Protein AF-A0A961B421-F1 (afdb_monomer)

Secondary structure (DSSP, 8-state):
---EEEEEEEEE-SSSSS---SEEEEEEEEE-TTSBEEEEEEEEESSSSS-EE-HHHHHHHTTSBSSHHHHHHHHHHHHHHS---TTPPPPTTPPPHHHHHHHHHHHHHHHHHH-SSTTSPPP---TTS-----SS-S-PPP-

Mean predicted aligned error: 7.85 Å

Solvent-accessible surface area (backbone atoms only — not comparable to full-atom values): 8568 Å² total; per-residue (Å²): 114,78,65,43,74,54,71,55,73,48,75,42,44,94,41,95,67,100,53,76,55,30,35,35,39,41,40,37,43,26,26,28,87,86,48,25,24,72,42,51,45,43,35,41,31,57,50,44,100,59,71,48,67,44,60,67,49,25,55,71,40,43,73,32,56,75,45,70,67,58,56,57,70,37,45,68,58,38,58,65,66,59,65,64,56,92,80,40,72,67,43,90,84,27,68,58,73,68,55,52,53,49,47,60,50,51,54,53,51,49,51,43,68,24,44,69,45,82,90,51,79,72,45,83,84,53,97,82,58,86,70,82,74,69,97,58,78,93,68,76,80,86,129

Sequence (143 aa):
GCRVRFCDAYKSAPRRENFPASVTAGFAVEIDAGGAVTRAWIAYSGLGPHPVRARQAEEALRGKVWSEESVISLLSGLSQEVRLPEEAPGAAGGGDRDYRRQLVITMLQKFFYQHPNPDGPPIELGAIGEFVRPSRPFFQPES

Structure (mmCIF, N/CA/C/O backbone):
data_AF-A0A961B421-F1
#
_entry.id   AF-A0A961B421-F1
#
loop_
_atom_site.group_PDB
_atom_site.id
_atom_site.type_symbol
_atom_site.label_atom_id
_atom_site.label_alt_id
_atom_site.label_comp_id
_atom_site.label_asym_id
_atom_site.label_entity_id
_atom_site.label_seq_id
_atom_site.pdbx_PDB_ins_code
_atom_site.Cartn_x
_atom_site.Cartn_y
_atom_site.Cartn_z
_atom_site.occupancy
_atom_site.B_iso_or_equiv
_atom_site.auth_seq_id
_atom_site.auth_comp_id
_atom_site.auth_asym_id
_atom_site.auth_atom_id
_atom_site.pdbx_PDB_model_num
ATOM 1 N N . GLY A 1 1 ? -18.617 -2.891 10.044 1.00 71.12 1 GLY A N 1
ATOM 2 C CA . GLY A 1 1 ? -19.021 -2.000 8.936 1.00 71.12 1 GLY A CA 1
ATOM 3 C C . GLY A 1 1 ? -17.936 -0.965 8.723 1.00 71.12 1 GLY A C 1
ATOM 4 O O . GLY A 1 1 ? -17.270 -0.636 9.696 1.00 71.12 1 GLY A O 1
ATOM 5 N N . CYS A 1 2 ? -17.729 -0.500 7.488 1.00 87.56 2 CYS A N 1
ATOM 6 C CA . CYS A 1 2 ? -16.731 0.531 7.176 1.00 87.56 2 CYS A CA 1
ATOM 7 C C . CYS A 1 2 ? -17.156 1.878 7.777 1.00 87.56 2 CYS A C 1
ATOM 9 O O . CYS A 1 2 ? -18.274 2.331 7.534 1.00 87.56 2 CYS A O 1
ATOM 11 N N . ARG A 1 3 ? -16.262 2.497 8.549 1.00 93.38 3 ARG A N 1
ATOM 12 C CA . ARG A 1 3 ? -16.441 3.826 9.143 1.00 93.38 3 ARG A CA 1
ATOM 13 C C . ARG A 1 3 ? -15.709 4.889 8.334 1.00 93.38 3 ARG A C 1
ATOM 15 O O . ARG A 1 3 ? -16.313 5.896 7.990 1.00 93.38 3 ARG A O 1
ATOM 22 N N . VAL A 1 4 ? -14.438 4.650 8.013 1.00 94.88 4 VAL A N 1
ATOM 23 C CA . VAL A 1 4 ? -13.615 5.588 7.239 1.00 94.88 4 VAL A CA 1
ATOM 24 C C . VAL A 1 4 ? -12.941 4.874 6.085 1.00 94.88 4 VAL A C 1
ATOM 26 O O . VAL A 1 4 ? -12.549 3.714 6.203 1.00 94.88 4 VAL A O 1
ATOM 29 N N . ARG A 1 5 ? -12.795 5.592 4.972 1.00 95.50 5 ARG A N 1
ATOM 30 C CA . ARG A 1 5 ? -12.048 5.154 3.803 1.00 95.50 5 ARG A CA 1
ATOM 31 C C . ARG A 1 5 ? -11.156 6.279 3.307 1.00 95.50 5 ARG A C 1
ATOM 33 O O . ARG A 1 5 ? -11.632 7.395 3.129 1.00 95.50 5 ARG A O 1
ATOM 40 N N . PHE A 1 6 ? -9.902 5.961 3.028 1.00 95.56 6 PHE A N 1
ATOM 41 C CA . PHE A 1 6 ? -8.930 6.898 2.471 1.00 95.56 6 PHE A CA 1
ATOM 42 C C . PHE A 1 6 ? -8.111 6.215 1.379 1.00 95.56 6 PHE A C 1
ATOM 44 O O . PHE A 1 6 ? -7.951 4.988 1.377 1.00 95.56 6 PHE A O 1
ATOM 51 N N . CYS A 1 7 ? -7.651 7.000 0.406 1.00 96.69 7 CYS A N 1
ATOM 52 C CA . CYS A 1 7 ? -6.884 6.506 -0.727 1.00 96.69 7 CYS A CA 1
ATOM 53 C C . CYS A 1 7 ? -5.986 7.586 -1.331 1.00 96.69 7 CYS A C 1
ATOM 55 O O . CYS A 1 7 ? -6.405 8.733 -1.462 1.00 96.69 7 CYS A O 1
ATOM 57 N N . ASP A 1 8 ? -4.810 7.174 -1.802 1.00 96.38 8 ASP A N 1
ATOM 58 C CA . ASP A 1 8 ? -3.851 8.039 -2.488 1.00 96.38 8 ASP A CA 1
ATOM 59 C C . ASP A 1 8 ? -3.108 7.281 -3.583 1.00 96.38 8 ASP A C 1
ATOM 61 O O . ASP A 1 8 ? -3.012 6.048 -3.585 1.00 96.38 8 ASP A O 1
ATOM 65 N N . ALA A 1 9 ? -2.545 8.051 -4.511 1.00 95.81 9 ALA A N 1
ATOM 66 C CA . ALA A 1 9 ? -1.680 7.552 -5.562 1.00 95.81 9 ALA A CA 1
ATOM 67 C C . ALA A 1 9 ? -0.317 8.244 -5.516 1.00 95.81 9 ALA A C 1
ATOM 69 O O . ALA A 1 9 ? -0.202 9.445 -5.274 1.00 95.81 9 ALA A O 1
ATOM 70 N N . TYR A 1 10 ? 0.726 7.475 -5.806 1.00 94.38 10 TYR A N 1
ATOM 71 C CA . TYR A 1 10 ? 2.114 7.908 -5.751 1.00 94.38 10 TYR A CA 1
ATOM 72 C C . TYR A 1 10 ? 2.792 7.645 -7.086 1.00 94.38 10 TYR A C 1
ATOM 74 O O . TYR A 1 10 ? 2.595 6.605 -7.712 1.00 94.38 10 TYR A O 1
ATOM 82 N N . LYS A 1 11 ? 3.635 8.582 -7.510 1.00 91.44 11 LYS A N 1
ATOM 83 C CA . LYS A 1 11 ? 4.463 8.466 -8.709 1.00 91.44 11 LYS A CA 1
ATOM 84 C C . LYS A 1 11 ? 5.898 8.825 -8.351 1.00 91.44 11 LYS A C 1
ATOM 86 O O . LYS A 1 11 ? 6.138 9.885 -7.780 1.00 91.44 11 LYS A O 1
ATOM 91 N N . SER A 1 12 ? 6.840 7.964 -8.722 1.00 90.31 12 SER A N 1
ATOM 92 C CA . SER A 1 12 ? 8.271 8.271 -8.709 1.00 90.31 12 SER A CA 1
ATOM 93 C C . SER A 1 12 ? 8.768 8.385 -10.141 1.00 90.31 12 SER A C 1
ATOM 95 O O . SER A 1 12 ? 8.468 7.529 -10.972 1.00 90.31 12 SER A O 1
ATOM 97 N N . ALA A 1 13 ? 9.505 9.449 -10.432 1.00 88.50 13 ALA A N 1
ATOM 98 C CA . ALA A 1 13 ? 10.126 9.699 -11.722 1.00 88.50 13 ALA A CA 1
ATOM 99 C C . ALA A 1 13 ? 11.367 10.589 -11.521 1.00 88.50 13 ALA A C 1
ATOM 101 O O . ALA A 1 13 ? 11.360 11.426 -10.617 1.00 88.50 13 ALA A O 1
ATOM 102 N N . PRO A 1 14 ? 12.399 10.478 -12.379 1.00 84.06 14 PRO A N 1
ATOM 103 C CA . PRO A 1 14 ? 13.551 11.384 -12.388 1.00 84.06 14 PRO A CA 1
ATOM 104 C C . PRO A 1 14 ? 13.190 12.870 -12.477 1.00 84.06 14 PRO A C 1
ATOM 106 O O . PRO A 1 14 ? 13.943 13.723 -12.017 1.00 84.06 14 PRO A O 1
ATOM 109 N N . ARG A 1 15 ? 12.049 13.192 -13.097 1.00 84.06 15 ARG A N 1
ATOM 110 C CA . ARG A 1 15 ? 11.536 14.557 -13.227 1.00 84.06 15 ARG A CA 1
ATOM 111 C C . ARG A 1 15 ? 10.078 14.595 -12.802 1.00 84.06 15 ARG A C 1
ATOM 113 O O . ARG A 1 15 ? 9.321 13.664 -13.070 1.00 84.06 15 ARG A O 1
ATOM 120 N N . ARG A 1 16 ? 9.691 15.698 -12.160 1.00 80.44 16 ARG A N 1
ATOM 121 C CA . ARG A 1 16 ? 8.334 15.900 -11.637 1.00 80.44 16 ARG A CA 1
ATOM 122 C C . ARG A 1 16 ? 7.283 15.923 -12.750 1.0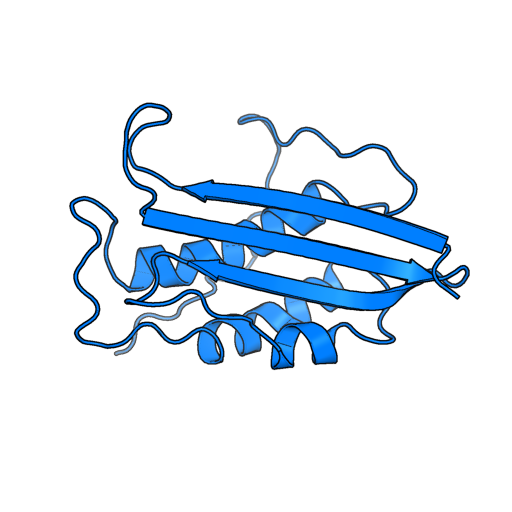0 80.44 16 ARG A C 1
ATOM 124 O O . ARG A 1 16 ? 6.213 15.342 -12.595 1.00 80.44 16 ARG A O 1
ATOM 131 N N . GLU A 1 17 ? 7.605 16.549 -13.874 1.00 85.88 17 GLU A N 1
ATOM 132 C CA . GLU A 1 17 ? 6.666 16.816 -14.963 1.00 85.88 17 GLU A CA 1
ATOM 133 C C . GLU A 1 17 ? 7.120 16.155 -16.266 1.00 85.88 17 GLU A C 1
ATOM 135 O O . GLU A 1 17 ? 8.317 15.993 -16.506 1.00 85.88 17 GLU A O 1
ATOM 140 N N . ASN A 1 18 ? 6.148 15.762 -17.098 1.00 84.62 18 ASN A N 1
ATOM 141 C CA . ASN A 1 18 ? 6.351 15.234 -18.455 1.00 84.62 18 ASN A CA 1
ATOM 142 C C . ASN A 1 18 ? 7.377 14.093 -18.574 1.00 84.62 18 ASN A C 1
ATOM 144 O O . ASN A 1 18 ? 8.064 13.965 -19.584 1.00 84.62 18 ASN A O 1
ATOM 148 N N . PHE A 1 19 ? 7.470 13.245 -17.547 1.00 83.38 19 PHE A N 1
ATOM 149 C CA . PHE A 1 19 ? 8.356 12.084 -17.544 1.00 83.38 19 PHE A CA 1
ATOM 150 C C . PHE A 1 19 ? 7.590 10.806 -17.163 1.00 83.38 19 PHE A C 1
ATOM 152 O O . PHE A 1 19 ? 6.747 10.860 -16.252 1.00 83.38 19 PHE A O 1
ATOM 159 N N . PRO A 1 20 ? 7.834 9.667 -17.839 1.00 82.06 20 PRO A N 1
ATOM 160 C CA . PRO A 1 20 ? 7.218 8.392 -17.482 1.00 82.06 20 PRO A CA 1
ATOM 161 C C . PRO A 1 20 ? 7.596 7.975 -16.054 1.00 82.06 20 PRO A C 1
ATOM 163 O O . PRO A 1 20 ? 8.707 8.211 -15.593 1.00 82.06 20 PRO A O 1
ATOM 166 N N . ALA A 1 21 ? 6.657 7.382 -15.319 1.00 84.06 21 ALA A N 1
ATOM 167 C CA . ALA A 1 21 ? 6.935 6.922 -13.961 1.00 84.06 21 ALA A CA 1
ATOM 168 C C . ALA A 1 21 ? 7.944 5.762 -13.970 1.00 84.06 21 ALA A C 1
ATOM 170 O O . ALA A 1 21 ? 7.780 4.816 -14.735 1.00 84.06 21 ALA A O 1
ATOM 171 N N . SER A 1 22 ? 8.934 5.803 -13.076 1.00 87.19 22 SER A N 1
ATOM 172 C CA . SER A 1 22 ? 9.763 4.639 -12.743 1.00 87.19 22 SER A CA 1
ATOM 173 C C . SER A 1 22 ? 8.921 3.579 -12.034 1.00 87.19 22 SER A C 1
ATOM 175 O O . SER A 1 22 ? 8.974 2.404 -12.376 1.00 87.19 22 SER A O 1
ATOM 177 N N . VAL A 1 23 ? 8.137 4.015 -11.044 1.00 90.19 23 VAL A N 1
ATOM 178 C CA . VAL A 1 23 ? 7.154 3.207 -10.311 1.00 90.19 23 VAL A CA 1
ATOM 179 C C . VAL A 1 23 ? 5.967 4.106 -9.986 1.00 90.19 23 VAL A C 1
ATOM 181 O O . VAL A 1 23 ? 6.142 5.280 -9.642 1.00 90.19 23 VAL A O 1
ATOM 184 N N . THR A 1 24 ? 4.767 3.546 -10.070 1.00 93.69 24 THR A N 1
ATOM 185 C CA . THR A 1 24 ? 3.537 4.166 -9.574 1.00 93.69 24 THR A CA 1
ATOM 186 C C . THR A 1 24 ? 2.843 3.201 -8.627 1.00 93.69 24 THR A C 1
ATOM 188 O O . THR A 1 24 ? 2.819 1.998 -8.886 1.00 93.69 24 THR A O 1
ATOM 191 N N . ALA A 1 25 ? 2.261 3.730 -7.556 1.00 96.25 25 ALA A N 1
ATOM 192 C CA . ALA A 1 25 ? 1.481 2.963 -6.598 1.00 96.25 25 ALA A CA 1
ATOM 193 C C . ALA A 1 25 ? 0.122 3.615 -6.342 1.00 96.25 25 ALA A C 1
ATOM 195 O O . ALA A 1 25 ? -0.015 4.834 -6.445 1.00 96.25 25 ALA A O 1
ATOM 196 N N . GLY A 1 26 ? -0.870 2.799 -6.008 1.00 97.50 26 GLY A N 1
ATOM 197 C CA . GLY A 1 26 ? -2.190 3.242 -5.581 1.00 97.50 26 GLY A CA 1
ATOM 198 C C . GLY A 1 26 ? -2.631 2.432 -4.373 1.00 97.50 26 GLY A C 1
ATOM 199 O O . GLY A 1 26 ? -2.576 1.198 -4.405 1.00 97.50 26 GLY A O 1
ATOM 200 N N . PHE A 1 27 ? -3.061 3.129 -3.326 1.00 97.62 27 PHE A N 1
ATOM 201 C CA . PHE A 1 27 ? -3.473 2.518 -2.070 1.00 97.62 27 PHE A CA 1
ATOM 202 C C . PHE A 1 27 ? -4.860 2.998 -1.670 1.00 97.62 27 PHE A C 1
ATOM 204 O O . PHE A 1 27 ? -5.196 4.166 -1.854 1.00 97.62 27 PHE A O 1
ATOM 211 N N . ALA A 1 28 ? -5.659 2.098 -1.108 1.00 97.50 28 ALA A N 1
ATOM 212 C CA . ALA A 1 28 ? -6.912 2.441 -0.451 1.00 97.50 28 ALA A CA 1
ATOM 213 C C . ALA A 1 28 ? -7.120 1.542 0.766 1.00 97.50 28 ALA A C 1
ATOM 215 O O . ALA A 1 28 ? -6.851 0.342 0.695 1.00 97.50 28 ALA A O 1
ATOM 216 N N . VAL A 1 29 ? -7.620 2.101 1.863 1.00 97.31 29 VAL A N 1
ATOM 217 C CA . VAL A 1 29 ? -7.855 1.373 3.116 1.00 97.31 29 VAL A CA 1
ATOM 218 C C . VAL A 1 29 ? -9.221 1.753 3.679 1.00 97.31 29 VAL A C 1
ATOM 220 O O . VAL A 1 29 ? -9.616 2.916 3.635 1.00 97.31 29 VAL A O 1
ATOM 223 N N . GLU A 1 30 ? -9.949 0.759 4.181 1.00 97.69 30 GLU A N 1
ATOM 224 C CA . GLU A 1 30 ? -11.217 0.907 4.897 1.00 97.69 30 GLU A CA 1
ATOM 225 C C . GLU A 1 30 ? -11.041 0.478 6.353 1.00 97.69 30 GLU A C 1
ATOM 227 O O . GLU A 1 30 ? -10.626 -0.652 6.624 1.00 97.69 30 GLU A O 1
ATOM 232 N N . ILE A 1 31 ? -11.409 1.350 7.287 1.00 96.94 31 ILE A N 1
ATOM 233 C CA . ILE A 1 31 ? -11.299 1.143 8.735 1.00 96.94 31 ILE A CA 1
ATOM 234 C C . ILE A 1 31 ? -12.699 1.069 9.347 1.00 96.94 31 ILE A C 1
ATOM 236 O O . ILE A 1 31 ? -13.589 1.828 8.955 1.00 96.94 31 ILE A O 1
ATOM 240 N N . ASP A 1 32 ? -12.920 0.169 10.303 1.00 95.69 32 ASP A N 1
ATOM 241 C CA . ASP A 1 32 ? -14.177 0.097 11.054 1.00 95.69 32 ASP A CA 1
ATOM 242 C C . ASP A 1 32 ? -14.232 1.063 12.255 1.00 95.69 32 ASP A C 1
ATOM 244 O O . ASP A 1 32 ? -13.394 1.948 12.441 1.00 95.69 32 ASP A O 1
ATOM 248 N N . ALA A 1 33 ? -15.282 0.935 13.067 1.00 91.81 33 ALA A N 1
ATOM 249 C CA . ALA A 1 33 ? -15.446 1.721 14.286 1.00 91.81 33 ALA A CA 1
ATOM 250 C C . ALA A 1 33 ? -14.484 1.320 15.417 1.00 91.81 33 ALA A C 1
ATOM 252 O O . ALA A 1 33 ? -14.264 2.118 16.321 1.00 91.81 33 ALA A O 1
ATOM 253 N N . GLY A 1 34 ? -13.907 0.116 15.365 1.00 90.00 34 GLY A N 1
ATOM 254 C CA . GLY A 1 34 ? -12.903 -0.366 16.316 1.00 90.00 34 GLY A CA 1
ATOM 255 C C . GLY A 1 34 ? -11.469 0.021 15.944 1.00 90.00 34 GLY A C 1
ATOM 256 O O . GLY A 1 34 ? -10.548 -0.310 16.684 1.00 90.00 34 GLY A O 1
ATOM 257 N N . GLY A 1 35 ? -11.264 0.706 14.813 1.00 90.00 35 GLY A N 1
ATOM 258 C CA . GLY A 1 35 ? -9.936 1.089 14.327 1.00 90.00 35 GLY A CA 1
ATOM 259 C C . GLY A 1 35 ? -9.210 -0.021 13.560 1.00 90.00 35 GLY A C 1
ATOM 260 O O . GLY A 1 35 ? -8.028 0.131 13.240 1.00 90.00 35 GLY A O 1
ATOM 261 N N . ALA A 1 36 ? -9.897 -1.121 13.241 1.00 95.56 36 ALA A N 1
ATOM 262 C CA . ALA A 1 36 ? -9.328 -2.231 12.492 1.00 95.56 36 ALA A CA 1
ATOM 263 C C . ALA A 1 36 ? -9.545 -2.064 10.983 1.00 95.56 36 ALA A C 1
ATOM 265 O O . ALA A 1 36 ? -10.583 -1.579 10.522 1.00 95.56 36 ALA A O 1
ATOM 266 N N . VAL A 1 37 ? -8.567 -2.509 10.195 1.00 97.06 37 VAL A N 1
ATOM 267 C CA . VAL A 1 37 ? -8.662 -2.557 8.736 1.00 97.06 37 VAL A CA 1
ATOM 268 C C . VAL A 1 37 ? -9.663 -3.632 8.328 1.00 97.06 37 VAL A C 1
ATOM 270 O O . VAL A 1 37 ? -9.461 -4.823 8.548 1.00 97.06 37 VAL A O 1
ATOM 273 N N . THR A 1 38 ? -10.735 -3.222 7.666 1.00 97.25 38 THR A N 1
ATOM 274 C CA . THR A 1 38 ? -11.729 -4.138 7.090 1.00 97.25 38 THR A CA 1
ATOM 275 C C . THR A 1 38 ? -11.359 -4.563 5.677 1.00 97.25 38 THR A C 1
ATOM 277 O O . THR A 1 38 ? -11.624 -5.701 5.280 1.00 97.25 38 THR A O 1
ATOM 280 N N . ARG A 1 39 ? -10.724 -3.663 4.918 1.00 97.38 39 ARG A N 1
ATOM 281 C CA . ARG A 1 39 ? -10.281 -3.916 3.550 1.00 97.38 39 ARG A CA 1
ATOM 282 C C . ARG A 1 39 ? -9.108 -3.021 3.180 1.00 97.38 39 ARG A C 1
ATOM 284 O O . ARG A 1 39 ? -9.069 -1.855 3.560 1.00 97.38 39 ARG A O 1
ATOM 291 N N . ALA A 1 40 ? -8.186 -3.563 2.396 1.00 97.31 40 ALA A N 1
ATOM 292 C CA . ALA A 1 40 ? -7.085 -2.823 1.804 1.00 97.31 40 ALA A CA 1
ATOM 293 C C . ALA A 1 40 ? -6.978 -3.151 0.310 1.00 97.31 40 ALA A C 1
ATOM 295 O O . ALA A 1 40 ? -7.307 -4.255 -0.131 1.00 97.31 40 ALA A O 1
ATOM 296 N N . TRP A 1 41 ? -6.521 -2.175 -0.466 1.00 97.88 41 TRP A N 1
ATOM 297 C CA . TRP A 1 41 ? -6.117 -2.328 -1.856 1.00 97.88 41 TRP A CA 1
ATOM 298 C C . TRP A 1 41 ? -4.716 -1.761 -1.995 1.00 97.88 41 TRP A C 1
ATOM 300 O O . TRP A 1 41 ? -4.503 -0.587 -1.701 1.00 97.88 41 TRP A O 1
ATOM 310 N N . ILE A 1 42 ? -3.779 -2.592 -2.439 1.00 97.25 42 ILE A N 1
ATOM 311 C CA . ILE A 1 42 ? -2.374 -2.236 -2.587 1.00 97.25 42 ILE A CA 1
ATOM 312 C C . ILE A 1 42 ? -1.942 -2.624 -3.996 1.00 97.25 42 ILE A C 1
ATOM 314 O O . ILE A 1 42 ? -1.833 -3.807 -4.317 1.00 97.25 42 ILE A O 1
ATOM 318 N N . ALA A 1 43 ? -1.728 -1.629 -4.857 1.00 96.50 43 ALA A N 1
ATOM 319 C CA . ALA A 1 43 ? -1.416 -1.839 -6.265 1.00 96.50 43 ALA A CA 1
ATOM 320 C C . ALA A 1 43 ? -0.162 -1.076 -6.702 1.00 96.50 43 ALA A C 1
ATOM 322 O O . ALA A 1 43 ? 0.059 0.060 -6.286 1.00 96.50 43 ALA A O 1
ATOM 323 N N . TYR A 1 44 ? 0.612 -1.687 -7.600 1.00 94.75 44 TYR A N 1
ATOM 324 C CA . TYR A 1 44 ? 1.831 -1.127 -8.177 1.00 94.75 44 TYR A CA 1
ATOM 325 C C . TYR A 1 44 ? 1.864 -1.282 -9.699 1.00 94.75 44 TYR A C 1
ATOM 327 O O . TYR A 1 44 ? 1.284 -2.206 -10.268 1.00 94.75 44 TYR A O 1
ATOM 335 N N . SER A 1 45 ? 2.594 -0.392 -10.365 1.00 91.38 45 SER A N 1
ATOM 336 C CA . SER A 1 45 ? 2.915 -0.440 -11.796 1.00 91.38 45 SER A CA 1
ATOM 337 C C . SER A 1 45 ? 4.323 0.119 -12.044 1.00 91.38 45 SER A C 1
ATOM 339 O O . SER A 1 45 ? 4.898 0.765 -11.168 1.00 91.38 45 SER A O 1
ATOM 341 N N . GLY A 1 46 ? 4.907 -0.159 -13.215 1.00 86.75 46 GLY A N 1
ATOM 342 C CA . GLY A 1 46 ? 6.315 0.166 -13.518 1.00 86.75 46 GLY A CA 1
ATOM 343 C C . GLY A 1 46 ? 7.322 -0.909 -13.075 1.00 86.75 46 GLY A C 1
ATOM 344 O O . GLY A 1 46 ? 8.530 -0.757 -13.248 1.00 86.75 46 GLY A O 1
ATOM 345 N N . LEU A 1 47 ? 6.825 -2.026 -12.534 1.00 85.12 47 LEU A N 1
ATOM 346 C CA . LEU A 1 47 ? 7.629 -3.170 -12.082 1.00 85.12 47 LEU A CA 1
ATOM 347 C C . LEU A 1 47 ? 7.693 -4.306 -13.115 1.00 85.12 47 LEU A C 1
ATOM 349 O O . LEU A 1 47 ? 8.414 -5.278 -12.932 1.00 85.12 47 LEU A O 1
ATOM 353 N N . GLY A 1 48 ? 6.934 -4.187 -14.199 1.00 83.50 48 GLY A N 1
ATOM 354 C CA . GLY A 1 48 ? 6.798 -5.179 -15.256 1.00 83.50 48 GLY A CA 1
ATOM 355 C C . GLY A 1 48 ? 5.799 -4.695 -16.313 1.00 83.50 48 GLY A C 1
ATOM 356 O O . GLY A 1 48 ? 5.363 -3.542 -16.252 1.00 83.50 48 GLY A O 1
ATOM 357 N N . PRO A 1 49 ? 5.409 -5.557 -17.267 1.00 81.12 49 PRO A N 1
ATOM 358 C CA . PRO A 1 49 ? 4.506 -5.185 -18.361 1.00 81.12 49 PRO A CA 1
ATOM 359 C C . PRO A 1 49 ? 3.070 -4.889 -17.900 1.00 81.12 49 PRO A C 1
ATOM 361 O O . PRO A 1 49 ? 2.331 -4.191 -18.591 1.00 81.12 49 PRO A O 1
ATOM 364 N N . HIS A 1 50 ? 2.669 -5.402 -16.734 1.00 86.06 50 HIS A N 1
ATOM 365 C CA . HIS A 1 50 ? 1.318 -5.258 -16.202 1.00 86.06 50 HIS A CA 1
ATOM 366 C C . HIS A 1 50 ? 1.335 -4.748 -14.755 1.00 86.06 50 HIS A C 1
ATOM 368 O O . HIS A 1 50 ? 2.263 -5.067 -14.006 1.00 86.06 50 HIS A O 1
ATOM 374 N N . PRO A 1 51 ? 0.313 -3.980 -14.335 1.00 90.25 51 PRO A N 1
ATOM 375 C CA . PRO A 1 51 ? 0.112 -3.651 -12.931 1.00 90.25 51 PRO A CA 1
ATOM 376 C C . PRO A 1 51 ? -0.089 -4.908 -12.076 1.00 90.25 51 PRO A C 1
ATOM 378 O O . PRO A 1 51 ? -0.689 -5.887 -12.521 1.00 90.25 51 PRO A O 1
ATOM 381 N N . VAL A 1 52 ? 0.360 -4.854 -10.825 1.00 92.25 52 VAL A N 1
ATOM 382 C CA . VAL A 1 52 ? 0.256 -5.947 -9.852 1.00 92.25 52 VAL A CA 1
ATOM 383 C C . VAL A 1 52 ? -0.453 -5.470 -8.590 1.00 92.25 52 VAL A C 1
ATOM 385 O O . VAL A 1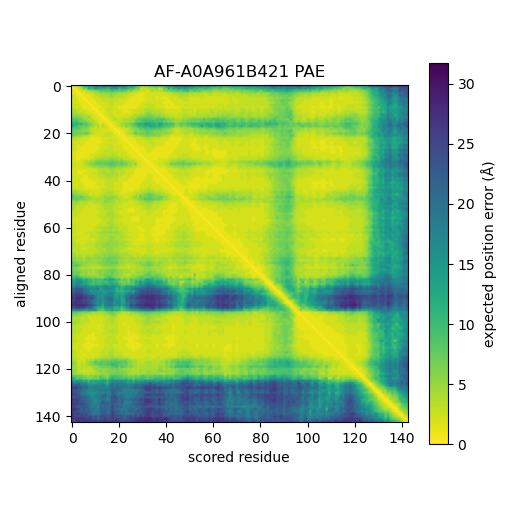 52 ? -0.266 -4.334 -8.157 1.00 92.25 52 VAL A O 1
ATOM 388 N N . ARG A 1 53 ? -1.270 -6.342 -7.992 1.00 94.38 53 ARG A N 1
ATOM 389 C CA . ARG A 1 53 ? -1.850 -6.133 -6.660 1.00 94.38 53 ARG A CA 1
ATOM 390 C C . ARG A 1 53 ? -1.171 -7.031 -5.639 1.00 94.38 53 ARG A C 1
ATOM 392 O O . ARG A 1 53 ? -1.061 -8.231 -5.881 1.00 94.38 53 ARG A O 1
ATOM 399 N N . ALA A 1 54 ? -0.783 -6.453 -4.510 1.00 95.44 54 ALA A N 1
ATOM 400 C CA . ALA A 1 54 ? -0.166 -7.151 -3.390 1.00 95.44 54 ALA A CA 1
ATOM 401 C C . ALA A 1 54 ? -1.251 -7.746 -2.475 1.00 95.44 54 ALA A C 1
ATOM 403 O O . ALA A 1 54 ? -1.537 -7.230 -1.396 1.00 95.44 54 ALA A O 1
ATOM 404 N N . ARG A 1 55 ? -1.935 -8.791 -2.952 1.00 95.44 55 ARG A N 1
ATOM 405 C CA . ARG A 1 55 ? -3.086 -9.400 -2.264 1.00 95.44 55 ARG A CA 1
ATOM 406 C C . ARG A 1 55 ? -2.714 -10.032 -0.924 1.00 95.44 55 ARG A C 1
ATOM 408 O O . ARG A 1 55 ? -3.545 -10.041 -0.023 1.00 95.44 55 ARG A O 1
ATOM 415 N N . GLN A 1 56 ? -1.499 -10.558 -0.782 1.00 94.50 56 GLN A N 1
ATOM 416 C CA . GLN A 1 56 ? -1.032 -11.108 0.491 1.00 94.50 56 GLN A CA 1
ATOM 417 C C . GLN A 1 56 ? -0.820 -9.984 1.502 1.00 94.50 56 GLN A C 1
ATOM 419 O O . GLN A 1 56 ? -1.257 -10.116 2.640 1.00 94.50 56 GLN A O 1
ATOM 424 N N . ALA A 1 57 ? -0.235 -8.855 1.089 1.00 94.75 57 ALA A N 1
ATOM 425 C CA . ALA A 1 57 ? -0.140 -7.669 1.940 1.00 94.75 57 ALA A CA 1
ATOM 426 C C . ALA A 1 57 ? -1.523 -7.097 2.316 1.00 94.75 57 ALA A C 1
ATOM 428 O O . ALA A 1 57 ? -1.738 -6.720 3.467 1.00 94.75 57 ALA A O 1
ATOM 429 N N . GLU A 1 58 ? -2.473 -7.067 1.374 1.00 96.38 58 GLU A N 1
ATOM 430 C CA . GLU A 1 58 ? -3.860 -6.647 1.634 1.00 96.38 58 GLU A CA 1
ATOM 431 C C . GLU A 1 58 ? -4.537 -7.535 2.688 1.00 96.38 58 GLU A C 1
ATOM 433 O O . GLU A 1 58 ? -5.159 -7.031 3.624 1.00 96.38 58 GLU A O 1
ATOM 438 N N . GLU A 1 59 ? -4.391 -8.855 2.559 1.00 95.81 59 GLU A N 1
ATOM 439 C CA . GLU A 1 59 ? -4.931 -9.825 3.510 1.00 95.81 59 GLU A CA 1
ATOM 440 C C . GLU A 1 59 ? -4.229 -9.735 4.870 1.00 95.81 59 GLU A C 1
ATOM 442 O O . GLU A 1 59 ? -4.885 -9.773 5.906 1.00 95.81 59 GLU A O 1
ATOM 447 N N . ALA A 1 60 ? -2.910 -9.526 4.882 1.00 94.62 60 ALA A N 1
ATOM 448 C CA . ALA A 1 60 ? -2.125 -9.380 6.104 1.00 94.62 60 ALA A CA 1
ATOM 449 C C . ALA A 1 60 ? -2.487 -8.131 6.923 1.00 94.62 60 ALA A C 1
ATOM 451 O O . ALA A 1 60 ? -2.184 -8.095 8.117 1.00 94.62 60 ALA A O 1
ATOM 452 N N . LEU A 1 61 ? -3.097 -7.111 6.308 1.00 95.19 61 LEU A N 1
ATOM 453 C CA . LEU A 1 61 ? -3.640 -5.948 7.017 1.00 95.19 61 LEU A CA 1
ATOM 454 C C . LEU A 1 61 ? -5.032 -6.198 7.580 1.00 95.19 61 LEU A C 1
ATOM 456 O O . LEU A 1 61 ? -5.396 -5.572 8.572 1.00 95.19 61 LEU A O 1
ATOM 460 N N . ARG A 1 62 ? -5.823 -7.076 6.963 1.00 96.38 62 ARG A N 1
ATOM 461 C CA . ARG A 1 62 ? -7.216 -7.289 7.351 1.00 96.38 62 ARG A CA 1
ATOM 462 C C . ARG A 1 62 ? -7.312 -7.735 8.812 1.00 96.38 62 ARG A C 1
ATOM 464 O O . ARG A 1 62 ? -6.628 -8.653 9.250 1.00 96.38 62 ARG A O 1
ATOM 471 N N . GLY A 1 63 ? -8.173 -7.066 9.572 1.00 96.12 63 GLY A N 1
ATOM 472 C CA . GLY A 1 63 ? -8.376 -7.291 11.002 1.00 96.12 63 GLY A CA 1
ATOM 473 C C . GLY A 1 63 ? -7.303 -6.681 11.910 1.00 96.12 63 GLY A C 1
ATOM 474 O O . GLY A 1 63 ? -7.488 -6.686 13.124 1.00 96.12 63 GLY A O 1
ATOM 475 N N . LYS A 1 64 ? -6.208 -6.130 11.368 1.00 96.06 64 LYS A N 1
ATOM 476 C CA . LYS A 1 64 ? -5.195 -5.434 12.169 1.00 96.06 64 LYS A CA 1
ATOM 477 C C . LYS A 1 64 ? -5.589 -3.985 12.422 1.00 96.06 64 LYS A C 1
ATOM 479 O O . LYS A 1 64 ? -6.252 -3.353 11.601 1.00 96.06 64 LYS A O 1
ATOM 484 N N . VAL A 1 65 ? -5.115 -3.444 13.539 1.00 95.00 65 VAL A N 1
ATOM 485 C CA . VAL A 1 65 ? -5.161 -2.002 13.802 1.00 95.00 65 VAL A CA 1
ATOM 486 C C . VAL A 1 65 ? -4.252 -1.290 12.804 1.00 95.00 65 VAL A C 1
ATOM 488 O O . VAL A 1 65 ? -3.139 -1.753 12.537 1.00 95.00 65 VAL A O 1
ATOM 491 N N . TRP A 1 66 ? -4.714 -0.167 12.257 1.00 94.69 66 TRP A N 1
ATOM 492 C CA . TRP A 1 66 ? -3.880 0.686 11.415 1.00 94.69 66 TRP A CA 1
ATOM 493 C C . TRP A 1 66 ? -2.816 1.386 12.267 1.00 94.69 66 TRP A C 1
ATOM 495 O O . TRP A 1 66 ? -3.087 2.383 12.932 1.00 94.69 66 TRP A O 1
ATOM 505 N N . SER A 1 67 ? -1.613 0.817 12.291 1.00 92.12 67 SER A N 1
ATOM 506 C CA . SER A 1 67 ? -0.483 1.285 13.092 1.00 92.12 67 SER A CA 1
ATOM 507 C C . SER A 1 67 ? 0.833 1.081 12.350 1.00 92.12 67 SER A C 1
ATOM 509 O O . SER A 1 67 ? 0.922 0.280 11.413 1.00 92.12 67 SER A O 1
ATOM 511 N N . GLU A 1 68 ? 1.871 1.781 12.804 1.00 89.81 68 GLU A N 1
ATOM 512 C CA . GLU A 1 68 ? 3.216 1.662 12.240 1.00 89.81 68 GLU A CA 1
ATOM 513 C C . GLU A 1 68 ? 3.721 0.218 12.327 1.00 89.81 68 GLU A C 1
ATOM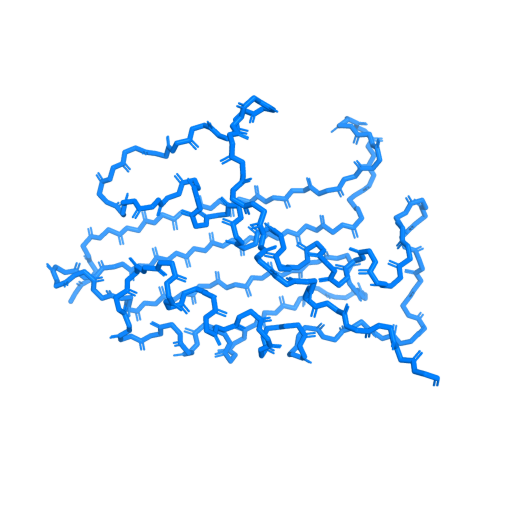 515 O O . GLU A 1 68 ? 4.253 -0.309 11.358 1.00 89.81 68 GLU A O 1
ATOM 520 N N . GLU A 1 69 ? 3.465 -0.467 13.443 1.00 90.94 69 GLU A N 1
ATOM 521 C CA . GLU A 1 69 ? 3.820 -1.875 13.635 1.00 90.94 69 GLU A CA 1
ATOM 522 C C . GLU A 1 69 ? 3.152 -2.788 12.596 1.00 90.94 69 GLU A C 1
ATOM 524 O O . GLU A 1 69 ? 3.828 -3.586 11.939 1.00 90.94 69 GLU A O 1
ATOM 529 N N . SER A 1 70 ? 1.838 -2.641 12.386 1.00 92.44 70 SER A N 1
ATOM 530 C CA . SER A 1 70 ? 1.094 -3.420 11.391 1.00 92.44 70 SER A CA 1
ATOM 531 C C . SER A 1 70 ? 1.650 -3.209 9.984 1.00 92.44 70 SER A C 1
ATOM 533 O O . SER A 1 70 ? 1.833 -4.184 9.250 1.00 92.44 70 SER A O 1
ATOM 535 N N . VAL A 1 71 ? 1.967 -1.961 9.624 1.00 91.19 71 VAL A N 1
ATOM 536 C CA . VAL A 1 71 ? 2.528 -1.610 8.313 1.00 91.19 71 VAL A CA 1
ATOM 537 C C . VAL A 1 71 ? 3.976 -2.074 8.171 1.00 91.19 71 VAL A C 1
ATOM 539 O O . VAL A 1 71 ? 4.330 -2.589 7.119 1.00 91.19 71 VAL A O 1
ATOM 542 N N . ILE A 1 72 ? 4.819 -1.967 9.199 1.00 88.56 72 ILE A N 1
ATOM 543 C CA . ILE A 1 72 ? 6.204 -2.460 9.153 1.00 88.56 72 ILE A CA 1
ATOM 544 C C . ILE A 1 72 ? 6.226 -3.987 9.022 1.00 88.56 72 ILE A C 1
ATOM 546 O O . ILE A 1 72 ? 7.013 -4.521 8.237 1.00 88.56 72 ILE A O 1
ATOM 550 N N . SER A 1 73 ? 5.330 -4.689 9.726 1.00 87.94 73 SER A N 1
ATOM 551 C CA . SER A 1 73 ? 5.279 -6.158 9.743 1.00 87.94 73 SER A CA 1
ATOM 552 C C . SER A 1 73 ? 5.064 -6.792 8.363 1.00 87.94 73 SER A C 1
ATOM 554 O O . SER A 1 73 ? 5.501 -7.918 8.136 1.00 87.94 73 SER A O 1
ATOM 556 N N . LEU A 1 74 ? 4.423 -6.078 7.429 1.00 90.00 74 LEU A N 1
ATOM 557 C CA . LEU A 1 74 ? 4.167 -6.567 6.071 1.00 90.00 74 LEU A CA 1
ATOM 558 C C . LEU A 1 74 ? 5.227 -6.138 5.049 1.00 90.00 74 LEU A C 1
ATOM 560 O O . LEU A 1 74 ? 5.229 -6.689 3.953 1.00 90.00 74 LEU A O 1
ATOM 564 N N . LEU A 1 75 ? 6.120 -5.181 5.353 1.00 86.19 75 LEU A N 1
ATOM 565 C CA . LEU A 1 75 ? 7.059 -4.633 4.354 1.00 86.19 75 LEU A CA 1
ATOM 566 C C . LEU A 1 75 ? 8.011 -5.700 3.803 1.00 86.19 75 LEU A C 1
ATOM 568 O O . LEU A 1 75 ? 8.318 -5.698 2.609 1.00 86.19 75 LEU A O 1
ATOM 572 N N . SER A 1 76 ? 8.448 -6.632 4.655 1.00 80.44 76 SER A N 1
ATOM 573 C CA . SER A 1 76 ? 9.302 -7.748 4.243 1.00 80.44 76 SER A CA 1
ATOM 574 C C . SER A 1 76 ? 8.578 -8.652 3.240 1.00 80.44 76 SER A C 1
ATOM 576 O O . SER A 1 76 ? 9.087 -8.871 2.140 1.00 80.44 76 SER A O 1
ATOM 578 N N . GLY A 1 77 ? 7.361 -9.095 3.568 1.00 85.06 77 GLY A N 1
ATOM 579 C CA . GLY A 1 77 ? 6.533 -9.931 2.694 1.00 85.06 77 GLY A CA 1
ATOM 580 C C . GLY A 1 77 ? 6.122 -9.220 1.404 1.00 85.06 77 GLY A C 1
ATOM 581 O O . GLY A 1 77 ? 6.176 -9.808 0.328 1.00 85.06 77 GLY A O 1
ATOM 582 N N . LEU A 1 78 ? 5.809 -7.926 1.483 1.00 88.25 78 LEU A N 1
ATOM 583 C CA . LEU A 1 78 ? 5.449 -7.093 0.339 1.00 88.25 78 LEU A CA 1
ATOM 584 C C . LEU A 1 78 ? 6.565 -7.044 -0.711 1.00 88.25 78 LEU A C 1
ATOM 586 O O . LEU A 1 78 ? 6.301 -7.180 -1.904 1.00 88.25 78 LEU A O 1
ATOM 590 N N . SER A 1 79 ? 7.816 -6.883 -0.269 1.00 82.06 79 SER A N 1
ATOM 591 C CA . SER A 1 79 ? 8.978 -6.838 -1.166 1.00 82.06 79 SER A CA 1
ATOM 592 C C . SER A 1 79 ? 9.217 -8.156 -1.916 1.00 82.06 79 SER A C 1
ATOM 594 O O . SER A 1 79 ? 9.764 -8.152 -3.020 1.00 82.06 79 SER A O 1
ATOM 596 N N . GLN A 1 80 ? 8.790 -9.280 -1.330 1.00 81.38 80 GLN A N 1
ATOM 597 C CA . GLN A 1 80 ? 8.887 -10.613 -1.926 1.00 81.38 80 GLN A CA 1
ATOM 598 C C . GLN A 1 80 ? 7.687 -10.936 -2.824 1.00 81.38 80 GLN A C 1
ATOM 600 O O . GLN A 1 80 ? 7.847 -11.593 -3.857 1.00 81.38 80 GLN A O 1
ATOM 605 N N . GLU A 1 81 ? 6.491 -10.485 -2.436 1.00 86.00 81 GLU A N 1
ATOM 606 C CA . GLU A 1 81 ? 5.255 -10.646 -3.202 1.00 86.00 81 GLU A CA 1
ATOM 607 C C . GLU A 1 81 ? 5.322 -9.864 -4.516 1.00 86.00 81 GLU A C 1
ATOM 609 O O . GLU A 1 81 ? 4.996 -10.379 -5.589 1.00 86.00 81 GLU A O 1
ATOM 614 N N . VAL A 1 82 ? 5.779 -8.618 -4.434 1.00 82.69 82 VAL A N 1
ATOM 615 C CA . VAL A 1 82 ? 5.890 -7.719 -5.573 1.00 82.69 82 VAL A CA 1
ATOM 616 C C . VAL A 1 82 ? 7.201 -8.010 -6.311 1.00 82.69 82 VAL A C 1
ATOM 618 O O . VAL A 1 82 ? 8.239 -7.381 -6.099 1.00 82.69 82 VAL A O 1
ATOM 621 N N . ARG A 1 83 ? 7.162 -9.025 -7.180 1.00 73.25 83 ARG A N 1
ATOM 622 C CA . ARG A 1 83 ? 8.327 -9.462 -7.959 1.00 73.25 83 ARG A CA 1
ATOM 623 C C . ARG A 1 83 ? 8.596 -8.539 -9.145 1.00 73.25 83 ARG A C 1
ATOM 625 O O . ARG A 1 83 ? 7.697 -8.212 -9.913 1.00 73.25 83 ARG A O 1
ATOM 632 N N . LEU A 1 84 ? 9.870 -8.200 -9.320 1.00 72.88 84 LEU A N 1
ATOM 633 C CA . LEU A 1 84 ? 10.421 -7.598 -10.532 1.00 72.88 84 LEU A CA 1
ATOM 634 C C . LEU A 1 84 ? 10.977 -8.731 -11.409 1.00 72.88 84 LEU A C 1
ATOM 636 O O . LEU A 1 84 ? 11.980 -9.332 -10.999 1.00 72.88 84 LEU A O 1
ATOM 640 N N . PRO A 1 85 ? 10.364 -9.044 -12.568 1.00 68.38 85 PRO A N 1
ATOM 641 C CA . PRO A 1 85 ? 10.935 -9.982 -13.531 1.00 68.38 85 PRO A CA 1
ATOM 642 C C . PRO A 1 85 ? 12.386 -9.605 -13.845 1.00 68.38 85 PRO A C 1
ATOM 644 O O . PRO A 1 85 ? 12.697 -8.417 -13.942 1.00 68.38 85 PRO A O 1
ATOM 647 N N . GLU A 1 86 ? 13.271 -10.593 -13.990 1.00 62.38 86 GLU A N 1
ATOM 648 C CA . GLU A 1 86 ? 14.691 -10.338 -14.298 1.00 62.38 86 GLU A CA 1
ATOM 649 C C . GLU A 1 86 ? 14.861 -9.564 -15.605 1.00 62.38 86 GLU A C 1
ATOM 651 O O . GLU A 1 86 ? 15.698 -8.673 -15.702 1.00 62.38 86 GLU A O 1
ATOM 656 N N . GLU A 1 87 ? 13.974 -9.839 -16.557 1.00 57.53 87 GLU A N 1
ATOM 657 C CA . GLU A 1 87 ? 13.966 -9.260 -17.898 1.00 57.53 87 GLU A CA 1
ATOM 658 C C . GLU A 1 87 ? 13.006 -8.078 -18.032 1.00 57.53 87 GLU A C 1
ATOM 660 O O . GLU A 1 87 ? 12.710 -7.629 -19.139 1.00 57.53 87 GLU A O 1
ATOM 665 N N . ALA A 1 88 ? 12.469 -7.571 -16.914 1.00 58.12 88 ALA A N 1
ATOM 666 C CA . ALA A 1 88 ? 11.617 -6.397 -16.965 1.00 58.12 88 ALA A CA 1
ATOM 667 C C . ALA A 1 88 ? 12.442 -5.247 -17.553 1.00 58.12 88 ALA A C 1
ATOM 669 O O . ALA A 1 88 ? 13.423 -4.845 -16.910 1.00 58.12 88 ALA A O 1
ATOM 670 N N . PRO A 1 89 ? 12.061 -4.699 -18.727 1.00 55.09 89 PRO A N 1
ATOM 671 C CA . PRO A 1 89 ? 12.799 -3.601 -19.317 1.00 55.09 89 PRO A CA 1
ATOM 672 C C . PRO A 1 89 ? 12.953 -2.528 -18.245 1.00 55.09 89 PRO A C 1
ATOM 674 O O . PRO A 1 89 ? 12.000 -2.204 -17.521 1.00 55.09 89 PRO A O 1
ATOM 677 N N . GLY A 1 90 ? 14.179 -2.033 -18.068 1.00 54.41 90 GLY A N 1
ATOM 678 C CA . GLY A 1 90 ? 14.365 -0.808 -17.310 1.00 54.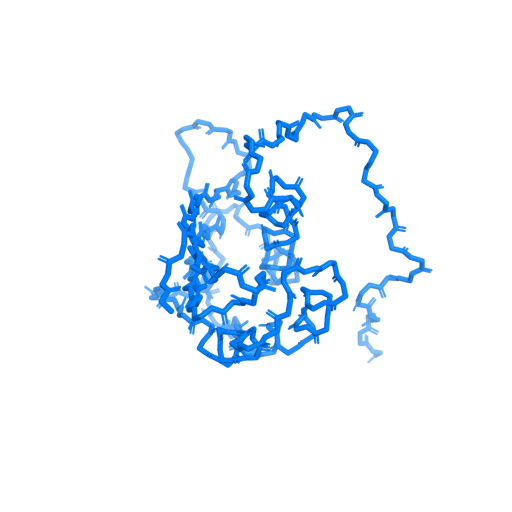41 90 GLY A CA 1
ATOM 679 C C . GLY A 1 90 ? 13.405 0.200 -17.923 1.00 54.41 90 GLY A C 1
ATOM 680 O O . GLY A 1 90 ? 13.474 0.443 -19.130 1.00 54.41 90 GLY A O 1
ATOM 681 N N . ALA A 1 91 ? 12.457 0.725 -17.139 1.00 52.34 91 ALA A N 1
ATOM 682 C CA . ALA A 1 91 ? 11.718 1.896 -17.591 1.00 52.34 91 ALA A CA 1
ATOM 683 C C . ALA A 1 91 ? 12.796 2.885 -18.048 1.00 52.34 91 ALA A C 1
ATOM 685 O O . ALA A 1 91 ? 13.770 3.056 -17.321 1.00 52.34 91 ALA A O 1
ATOM 686 N N . ALA A 1 92 ? 12.736 3.420 -19.266 1.00 45.72 92 ALA A N 1
ATOM 687 C CA . ALA A 1 92 ? 13.834 4.232 -19.787 1.00 45.72 92 ALA A CA 1
ATOM 688 C C . ALA A 1 92 ? 14.151 5.374 -18.793 1.00 45.72 92 ALA A C 1
ATOM 690 O O . ALA A 1 92 ? 13.325 6.257 -18.575 1.00 45.72 92 ALA A O 1
ATOM 691 N N . GLY A 1 93 ? 15.311 5.309 -18.124 1.00 53.28 93 GLY A N 1
ATOM 692 C CA . GLY A 1 93 ? 15.706 6.243 -17.056 1.00 53.28 93 GLY A CA 1
ATOM 693 C C . GLY A 1 93 ? 15.133 5.982 -15.648 1.00 53.28 93 GLY A C 1
ATOM 694 O O . GLY A 1 93 ? 15.386 6.768 -14.739 1.00 53.28 93 GLY A O 1
ATOM 695 N N . GLY A 1 94 ? 14.380 4.906 -15.432 1.00 54.75 94 GLY A N 1
ATOM 696 C CA . GLY A 1 94 ? 13.960 4.420 -14.120 1.00 54.75 94 GLY A CA 1
ATOM 697 C C . GLY A 1 94 ? 15.047 3.526 -13.540 1.00 54.75 94 GLY A C 1
ATOM 698 O O . GLY A 1 94 ? 15.415 2.547 -14.177 1.00 54.75 94 GLY A O 1
ATOM 699 N N . GLY A 1 95 ? 15.589 3.905 -12.378 1.00 59.06 95 GLY A N 1
ATOM 700 C CA . GLY A 1 95 ? 16.762 3.276 -11.760 1.00 59.06 95 GLY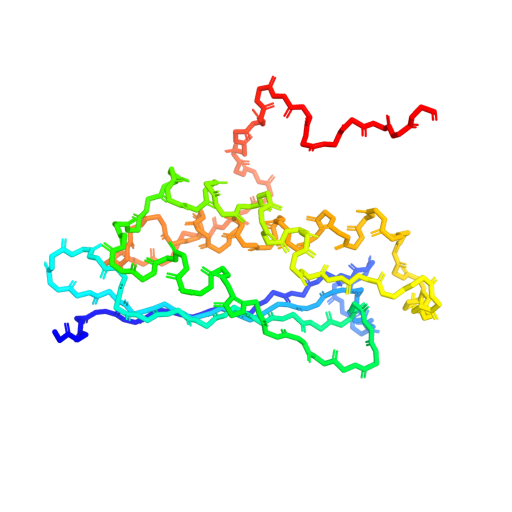 A CA 1
ATOM 701 C C . GLY A 1 95 ? 16.707 1.748 -11.620 1.00 59.06 95 GLY A C 1
ATOM 702 O O . GLY A 1 95 ? 15.692 1.103 -11.888 1.00 59.06 95 GLY A O 1
ATOM 703 N N . ASP A 1 96 ? 17.830 1.180 -11.181 1.00 72.25 96 ASP A N 1
ATOM 704 C CA . ASP A 1 96 ? 18.069 -0.267 -11.136 1.00 72.25 96 ASP A CA 1
ATOM 705 C C . ASP A 1 96 ? 16.985 -1.061 -10.363 1.00 72.25 96 ASP A C 1
ATOM 707 O O . ASP A 1 96 ? 16.165 -0.498 -9.631 1.00 72.25 96 ASP A O 1
ATOM 711 N N . ARG A 1 97 ? 16.929 -2.387 -10.537 1.00 76.56 97 ARG A N 1
ATOM 712 C CA . ARG A 1 97 ? 15.949 -3.287 -9.898 1.00 76.56 97 ARG A CA 1
ATOM 713 C C . ARG A 1 97 ? 15.835 -3.038 -8.395 1.00 76.56 97 ARG A C 1
ATOM 715 O O . ARG A 1 97 ? 14.716 -2.930 -7.893 1.00 76.56 97 ARG A O 1
ATOM 722 N N . ASP A 1 98 ? 16.959 -2.852 -7.714 1.00 80.25 98 ASP A N 1
ATOM 723 C CA . ASP A 1 98 ? 16.991 -2.573 -6.276 1.00 80.25 98 ASP A CA 1
ATOM 724 C C . ASP A 1 98 ? 16.336 -1.237 -5.929 1.00 80.25 98 ASP A C 1
ATOM 726 O O . ASP A 1 98 ? 15.554 -1.147 -4.981 1.00 80.25 98 ASP A O 1
ATOM 730 N N . TYR A 1 99 ? 16.555 -0.209 -6.752 1.00 83.50 99 TYR A N 1
ATOM 731 C CA . TYR A 1 99 ? 15.886 1.080 -6.597 1.00 83.50 99 TYR A CA 1
ATOM 732 C C . TYR A 1 99 ? 14.365 0.942 -6.745 1.00 83.50 99 TYR A C 1
ATOM 734 O O . TYR A 1 99 ? 13.606 1.459 -5.922 1.00 83.50 99 TYR A O 1
ATOM 742 N N . ARG A 1 100 ? 13.893 0.199 -7.755 1.00 85.31 100 ARG A N 1
ATOM 743 C CA . ARG A 1 100 ? 12.454 -0.058 -7.946 1.00 85.31 100 ARG A CA 1
ATOM 744 C C . ARG A 1 100 ? 11.858 -0.882 -6.804 1.00 85.31 100 ARG A C 1
ATOM 746 O O . ARG A 1 100 ? 10.758 -0.566 -6.355 1.00 85.31 100 ARG A O 1
ATOM 753 N N . ARG A 1 101 ? 12.580 -1.886 -6.295 1.00 84.94 101 ARG A N 1
ATOM 754 C CA . ARG A 1 101 ? 12.168 -2.673 -5.122 1.00 84.94 101 ARG A CA 1
ATOM 755 C C . ARG A 1 101 ? 12.044 -1.787 -3.882 1.00 84.94 101 ARG A C 1
ATOM 757 O O . ARG A 1 101 ? 11.052 -1.884 -3.164 1.00 84.94 101 ARG A O 1
ATOM 764 N N . GLN A 1 102 ? 12.988 -0.875 -3.670 1.00 86.94 102 GLN A N 1
ATOM 765 C CA . GLN A 1 102 ? 12.932 0.065 -2.554 1.00 86.94 102 GLN A CA 1
ATOM 766 C C . GLN A 1 102 ? 11.723 1.006 -2.656 1.00 86.94 102 GLN A C 1
ATOM 768 O O . GLN A 1 102 ? 11.052 1.259 -1.656 1.00 86.94 102 GLN A O 1
ATOM 773 N N . LEU A 1 103 ? 11.384 1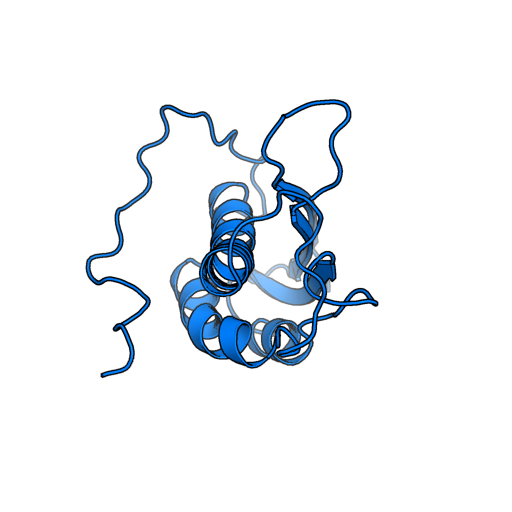.472 -3.864 1.00 90.38 103 LEU A N 1
ATOM 774 C CA . LEU A 1 103 ? 10.216 2.331 -4.078 1.00 90.38 103 LEU A CA 1
ATOM 775 C C . LEU A 1 103 ? 8.892 1.666 -3.678 1.00 90.38 103 LEU A C 1
ATOM 777 O O . LEU A 1 103 ? 8.010 2.365 -3.181 1.00 90.38 103 LEU A O 1
ATOM 781 N N . VAL A 1 104 ? 8.750 0.346 -3.842 1.00 91.06 104 VAL A N 1
ATOM 782 C CA . VAL A 1 104 ? 7.550 -0.399 -3.405 1.00 91.06 104 VAL A CA 1
ATOM 783 C C . VAL A 1 104 ? 7.299 -0.186 -1.911 1.00 91.06 104 VAL A C 1
ATOM 785 O O . VAL A 1 104 ? 6.186 0.166 -1.508 1.00 91.06 104 VAL A O 1
ATOM 788 N N . ILE A 1 105 ? 8.355 -0.340 -1.110 1.00 91.00 105 ILE A N 1
ATOM 789 C CA . ILE A 1 105 ? 8.337 -0.189 0.348 1.00 91.00 105 ILE A CA 1
ATOM 790 C C . ILE A 1 105 ? 8.125 1.282 0.721 1.00 91.00 105 ILE A C 1
ATOM 792 O O . ILE A 1 105 ? 7.211 1.613 1.475 1.00 91.00 105 ILE A O 1
ATOM 796 N N . THR A 1 106 ? 8.935 2.179 0.150 1.00 91.62 106 THR A N 1
ATOM 797 C CA . THR A 1 106 ? 8.911 3.610 0.475 1.00 91.62 106 THR A CA 1
ATOM 798 C C . THR A 1 106 ? 7.559 4.254 0.182 1.00 91.62 106 THR A C 1
ATOM 800 O O . THR A 1 106 ? 7.100 5.082 0.964 1.00 91.62 106 THR A O 1
ATOM 803 N N . MET A 1 107 ? 6.890 3.883 -0.914 1.00 93.62 107 MET A N 1
ATOM 804 C CA . MET A 1 107 ? 5.572 4.438 -1.234 1.00 93.62 107 MET A CA 1
ATOM 805 C C . MET A 1 107 ? 4.507 4.030 -0.213 1.00 93.62 107 MET A C 1
ATOM 807 O O . MET A 1 107 ? 3.699 4.872 0.170 1.00 93.62 107 MET A O 1
ATOM 811 N N . LEU A 1 108 ? 4.521 2.784 0.273 1.00 93.75 108 LEU A N 1
ATOM 812 C CA . LEU A 1 108 ? 3.558 2.348 1.286 1.00 93.75 108 LEU A CA 1
ATOM 813 C C . LEU A 1 108 ? 3.836 2.981 2.657 1.00 93.75 108 LEU A C 1
ATOM 815 O O . LEU A 1 108 ? 2.906 3.391 3.346 1.00 93.75 108 LEU A O 1
ATOM 819 N N . GLN A 1 109 ? 5.110 3.136 3.028 1.00 92.31 109 GLN A N 1
ATOM 820 C CA . GLN A 1 109 ? 5.492 3.894 4.224 1.00 92.31 109 GLN A CA 1
ATOM 821 C C . GLN A 1 109 ? 5.020 5.343 4.131 1.00 92.31 109 GLN A C 1
ATOM 823 O O . GLN A 1 109 ? 4.431 5.868 5.071 1.00 92.31 109 GLN A O 1
ATOM 828 N N . LYS A 1 110 ? 5.233 5.983 2.976 1.00 92.38 110 LYS A N 1
ATOM 829 C CA . LYS A 1 110 ? 4.764 7.345 2.728 1.00 92.38 110 LYS A CA 1
ATOM 830 C C . LYS A 1 110 ? 3.248 7.449 2.902 1.00 92.38 110 LYS A C 1
ATOM 832 O O . LYS A 1 110 ? 2.784 8.390 3.533 1.00 92.38 110 LYS A O 1
ATOM 837 N N . PHE A 1 111 ? 2.495 6.474 2.399 1.00 94.50 111 PHE A N 1
ATOM 838 C CA . PHE A 1 111 ? 1.048 6.413 2.596 1.00 94.50 111 PHE A CA 1
ATOM 839 C C . PHE A 1 111 ? 0.652 6.315 4.069 1.00 94.50 111 PHE A C 1
ATOM 841 O O . PHE A 1 111 ? -0.224 7.053 4.511 1.00 94.50 111 PHE A O 1
ATOM 848 N N . PHE A 1 112 ? 1.340 5.481 4.851 1.00 94.19 112 PHE A N 1
ATOM 849 C CA . PHE A 1 112 ? 1.113 5.410 6.292 1.00 94.19 112 PHE A CA 1
ATOM 850 C C . PHE A 1 112 ? 1.414 6.736 7.003 1.00 94.19 112 PHE A C 1
ATOM 852 O O . PHE A 1 112 ? 0.572 7.222 7.747 1.00 94.19 112 PHE A O 1
ATOM 859 N N . TYR A 1 113 ? 2.564 7.363 6.748 1.00 92.38 113 TYR A N 1
ATOM 860 C CA . TYR A 1 113 ? 2.918 8.630 7.403 1.00 92.38 113 TYR A CA 1
ATOM 861 C C . TYR A 1 113 ? 2.069 9.820 6.945 1.00 92.38 113 TYR A C 1
ATOM 863 O O . TYR A 1 113 ? 1.966 10.808 7.667 1.00 92.38 113 TYR A O 1
ATOM 871 N N . GLN A 1 114 ? 1.456 9.737 5.765 1.00 92.69 114 GLN A N 1
ATOM 872 C CA . GLN A 1 114 ? 0.462 10.707 5.314 1.00 92.69 114 GLN A CA 1
ATOM 873 C C . GLN A 1 114 ? -0.881 10.494 6.030 1.00 92.69 114 GLN A C 1
ATOM 875 O O . GLN A 1 114 ? -1.587 11.465 6.282 1.00 92.69 114 GLN A O 1
ATOM 880 N N . HIS A 1 115 ? -1.207 9.257 6.417 1.00 93.50 115 HIS A N 1
ATOM 881 C CA . HIS A 1 115 ? -2.441 8.890 7.124 1.00 93.50 115 HIS A CA 1
ATOM 882 C C . HIS A 1 115 ? -2.172 8.154 8.446 1.00 93.50 115 HIS A C 1
ATOM 884 O O . HIS A 1 115 ? -2.634 7.024 8.613 1.00 93.50 115 HIS A O 1
ATOM 890 N N . PRO A 1 116 ? -1.443 8.738 9.416 1.00 90.00 116 PRO A N 1
ATOM 891 C CA . PRO A 1 116 ? -1.142 8.038 10.666 1.00 90.00 116 PRO A CA 1
ATOM 892 C C . PRO A 1 116 ? -2.383 7.916 11.557 1.00 90.00 116 PRO A C 1
ATOM 894 O O . PRO A 1 116 ? -2.490 6.988 12.353 1.00 90.00 116 PRO A O 1
ATOM 897 N N . ASN A 1 117 ? -3.337 8.838 11.398 1.00 90.12 117 ASN A N 1
ATOM 898 C CA . ASN A 1 117 ? -4.656 8.774 12.0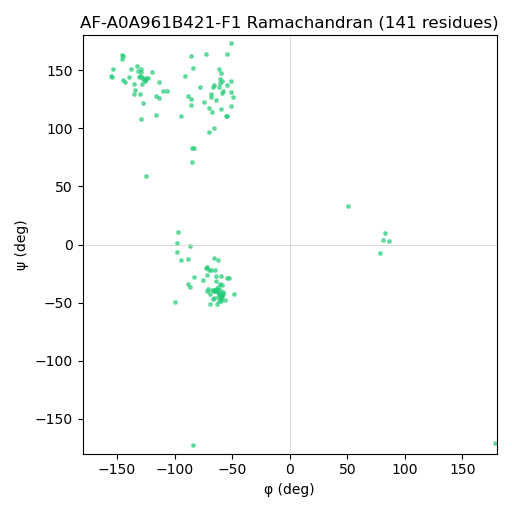04 1.00 90.12 117 ASN A CA 1
ATOM 899 C C . ASN A 1 117 ? -5.713 8.661 10.892 1.00 90.12 117 ASN A C 1
ATOM 901 O O . ASN A 1 117 ? -5.925 9.650 10.191 1.00 90.12 117 ASN A O 1
ATOM 905 N N . PRO A 1 118 ? -6.405 7.516 10.752 1.00 86.62 118 PRO A N 1
ATOM 906 C CA . PRO A 1 118 ? -7.464 7.333 9.762 1.00 86.62 118 PRO A CA 1
ATOM 907 C C . PRO A 1 118 ? -8.578 8.381 9.811 1.00 86.62 118 PRO A C 1
ATOM 909 O O . PRO A 1 118 ? -9.194 8.648 8.789 1.00 86.62 118 PRO A O 1
ATOM 912 N N . ASP A 1 119 ? -8.853 8.955 10.985 1.00 85.75 119 ASP A N 1
ATOM 913 C CA . ASP A 1 119 ? -9.901 9.967 11.181 1.00 85.75 119 ASP A CA 1
ATOM 914 C C . ASP A 1 119 ? -9.430 11.401 10.941 1.00 85.75 119 ASP A C 1
ATOM 916 O O . ASP A 1 119 ? -10.237 12.332 10.910 1.00 85.75 119 ASP A O 1
ATOM 920 N N . GLY A 1 120 ? -8.117 11.594 10.849 1.00 87.31 120 GLY A N 1
ATOM 921 C CA . GLY A 1 120 ? -7.515 12.902 10.681 1.00 87.31 120 GLY A CA 1
ATOM 922 C C . GLY A 1 120 ? -7.450 13.3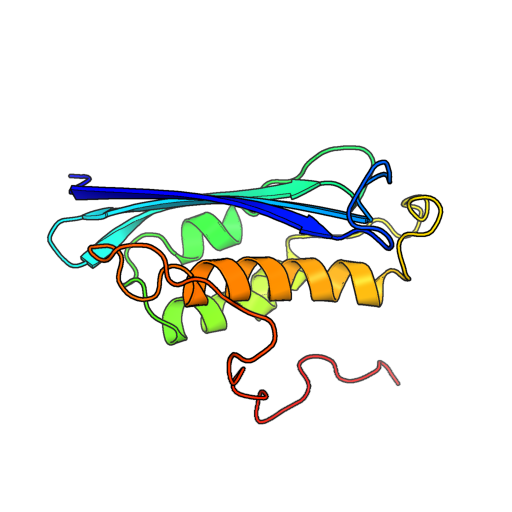22 9.215 1.00 87.31 120 GLY A C 1
ATOM 923 O O . GLY A 1 120 ? -7.528 12.486 8.313 1.00 87.31 120 GLY A O 1
ATOM 924 N N . PRO A 1 121 ? -7.261 14.624 8.951 1.00 87.44 121 PRO A N 1
ATOM 925 C CA . PRO A 1 121 ? -6.828 15.051 7.631 1.00 87.44 121 PRO A CA 1
ATOM 926 C C . PRO A 1 121 ? -5.450 14.442 7.304 1.00 87.44 121 PRO A C 1
ATOM 928 O O . PRO A 1 121 ? -4.647 14.225 8.219 1.00 87.44 121 PRO A O 1
ATOM 931 N N . PRO A 1 122 ? -5.146 14.208 6.014 1.00 87.31 122 PRO A N 1
ATOM 932 C CA . PRO A 1 122 ? -3.820 13.769 5.606 1.00 87.31 122 PRO A CA 1
ATOM 933 C C . PRO A 1 122 ? -2.754 14.785 6.026 1.00 87.31 122 PRO A C 1
ATOM 935 O O . PRO A 1 122 ? -2.947 15.997 5.912 1.00 87.31 122 PRO A O 1
ATOM 938 N N . ILE A 1 123 ? -1.606 14.283 6.469 1.00 88.81 123 ILE A N 1
ATOM 939 C CA . ILE A 1 123 ? -0.437 15.098 6.795 1.00 88.81 1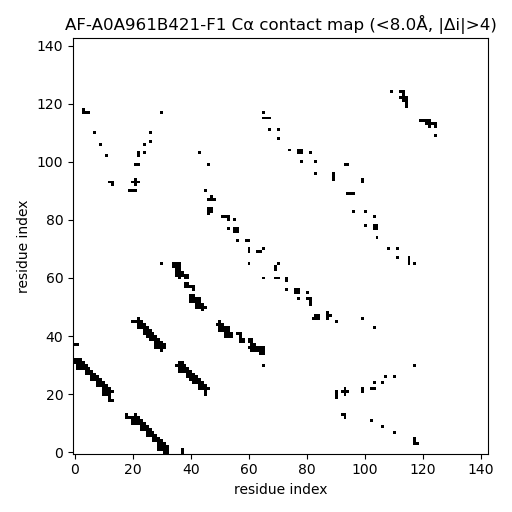23 ILE A CA 1
ATOM 940 C C . ILE A 1 123 ? 0.370 15.336 5.521 1.00 88.81 123 ILE A C 1
ATOM 942 O O . ILE A 1 123 ? 0.795 14.392 4.853 1.00 88.81 123 ILE A O 1
ATOM 946 N N . GLU A 1 124 ? 0.635 16.600 5.190 1.00 81.12 124 GLU A N 1
ATOM 947 C CA . GLU A 1 124 ? 1.552 16.918 4.098 1.00 81.12 124 GLU A CA 1
ATOM 948 C C . GLU A 1 124 ? 2.988 16.512 4.449 1.00 81.12 124 GLU A C 1
ATOM 950 O O . GLU A 1 124 ? 3.640 17.081 5.325 1.00 81.12 124 GLU A O 1
ATOM 955 N N . LEU A 1 125 ? 3.510 15.535 3.708 1.00 73.06 125 LEU A N 1
ATOM 956 C CA . LEU A 1 125 ? 4.897 15.097 3.817 1.00 73.06 125 LEU A CA 1
ATOM 957 C C . LEU A 1 125 ? 5.792 15.998 2.955 1.00 73.06 125 LEU A C 1
ATOM 959 O O . LEU A 1 125 ? 6.102 15.683 1.802 1.00 73.06 125 LEU A O 1
ATOM 963 N N . GLY A 1 126 ? 6.173 17.147 3.514 1.00 63.78 126 GLY A N 1
ATOM 964 C CA . GLY A 1 126 ? 7.143 18.065 2.915 1.00 63.78 126 GLY A CA 1
ATOM 965 C C . GLY A 1 126 ? 8.585 17.539 2.973 1.00 63.78 126 GLY A C 1
ATOM 966 O O . GLY A 1 126 ? 8.913 16.649 3.753 1.00 63.78 126 GLY A O 1
ATOM 967 N N . ALA A 1 127 ? 9.484 18.133 2.179 1.00 55.97 127 ALA A N 1
ATOM 968 C CA . ALA A 1 127 ? 10.914 17.774 2.143 1.00 55.97 127 ALA A CA 1
ATOM 969 C C . ALA A 1 127 ? 11.662 18.008 3.476 1.00 55.97 127 ALA A C 1
ATOM 971 O O . ALA A 1 127 ? 12.781 17.536 3.645 1.00 55.97 127 ALA A O 1
ATOM 972 N N . ILE A 1 128 ? 11.040 18.745 4.398 1.00 51.22 128 ILE A N 1
ATOM 973 C CA . ILE A 1 128 ? 11.556 19.101 5.725 1.00 51.22 128 ILE A CA 1
ATOM 974 C C . ILE A 1 128 ? 11.034 18.190 6.848 1.00 51.22 128 ILE A C 1
ATOM 976 O O . ILE A 1 128 ? 11.355 18.424 8.008 1.00 51.22 128 ILE A O 1
ATOM 980 N N . GLY A 1 129 ? 10.210 17.183 6.534 1.00 50.97 129 GLY A N 1
ATOM 981 C CA . GLY A 1 129 ? 9.743 16.227 7.536 1.00 50.97 129 GLY A CA 1
ATOM 982 C C . GLY A 1 129 ? 10.890 15.342 8.025 1.00 50.97 129 GLY A C 1
ATOM 983 O O . GLY A 1 129 ? 11.609 14.756 7.213 1.00 50.97 129 GLY A O 1
ATOM 984 N N . GLU A 1 130 ? 11.062 15.222 9.343 1.00 46.12 130 GLU A N 1
ATOM 985 C CA . GLU A 1 130 ? 11.950 14.214 9.925 1.00 46.12 130 GLU A CA 1
ATOM 986 C C . GLU A 1 130 ? 11.382 12.822 9.634 1.00 46.12 130 GLU A C 1
ATOM 988 O O . GLU A 1 130 ? 10.464 12.342 10.294 1.00 46.12 130 GLU A O 1
ATOM 993 N N . PHE A 1 131 ? 11.930 12.153 8.622 1.00 49.97 131 PHE A N 1
ATOM 994 C CA . PHE A 1 131 ? 11.743 10.716 8.483 1.00 49.97 131 PHE A CA 1
ATOM 995 C C . PHE A 1 131 ? 12.610 10.023 9.528 1.00 49.97 131 PHE A C 1
ATOM 997 O O . PHE A 1 131 ? 13.836 10.186 9.523 1.00 49.97 131 PHE A O 1
ATOM 1004 N N . VAL A 1 132 ? 11.989 9.216 10.393 1.00 49.69 132 VAL A N 1
ATOM 1005 C CA . VAL A 1 132 ? 12.720 8.299 11.271 1.00 49.69 132 VAL A CA 1
ATOM 1006 C C . VAL A 1 132 ? 13.592 7.426 10.377 1.00 49.69 132 VAL A C 1
ATOM 1008 O O . VAL A 1 132 ? 13.099 6.614 9.592 1.00 49.69 132 VAL A O 1
ATOM 1011 N N . ARG A 1 133 ? 14.912 7.624 10.458 1.00 48.69 133 ARG A N 1
ATOM 1012 C CA . ARG A 1 133 ? 15.849 6.720 9.802 1.00 48.69 133 ARG A CA 1
ATOM 1013 C C . ARG A 1 133 ? 15.688 5.354 10.469 1.00 48.69 133 ARG A C 1
ATOM 1015 O O . ARG A 1 133 ? 15.835 5.273 11.689 1.00 48.69 133 ARG A O 1
ATOM 1022 N N . PRO A 1 134 ? 15.400 4.291 9.706 1.00 50.16 134 PRO A N 1
ATOM 1023 C CA . PRO A 1 134 ? 15.354 2.945 10.253 1.00 50.16 134 PRO A CA 1
ATOM 1024 C C . PRO A 1 134 ? 16.671 2.642 10.970 1.00 50.16 134 PRO A C 1
ATOM 1026 O O . PRO A 1 134 ? 17.747 2.948 10.454 1.00 50.16 134 PRO A O 1
ATOM 1029 N N . SER A 1 135 ? 16.603 2.019 12.146 1.00 52.19 135 SER A N 1
ATOM 1030 C CA . SER A 1 135 ? 17.789 1.660 12.938 1.00 52.19 135 SER A CA 1
ATOM 1031 C C . SER A 1 135 ? 18.677 0.607 12.264 1.00 52.19 135 SER A C 1
ATOM 1033 O O . SER A 1 135 ? 19.803 0.372 12.702 1.00 52.19 135 SER A O 1
ATOM 1035 N N . ARG A 1 136 ? 18.188 -0.035 11.195 1.00 40.97 136 ARG A N 1
ATOM 1036 C CA . ARG A 1 136 ? 18.921 -1.001 10.374 1.00 40.97 136 ARG A CA 1
ATOM 1037 C C . ARG A 1 136 ? 18.604 -0.801 8.888 1.00 40.97 136 ARG A C 1
ATOM 1039 O O . ARG A 1 136 ? 17.453 -0.512 8.560 1.00 40.97 136 ARG A O 1
ATOM 1046 N N . PRO A 1 137 ? 19.586 -0.990 7.988 1.00 51.44 137 PRO A N 1
ATOM 1047 C CA . PRO A 1 137 ? 19.317 -1.046 6.559 1.00 51.44 137 PRO A CA 1
ATOM 1048 C C . PRO A 1 137 ? 18.375 -2.215 6.250 1.00 51.44 137 PRO A C 1
ATOM 1050 O O . PRO A 1 137 ? 18.552 -3.316 6.768 1.00 51.44 137 PRO A O 1
ATOM 1053 N N . PHE A 1 138 ? 17.366 -1.969 5.413 1.00 54.41 138 PHE A N 1
ATOM 1054 C CA . PHE A 1 138 ? 16.364 -2.979 5.050 1.00 54.41 138 PHE A CA 1
ATOM 1055 C C . PHE A 1 138 ? 16.902 -4.061 4.107 1.00 54.41 138 PHE A C 1
ATOM 1057 O O . PHE A 1 138 ? 16.321 -5.139 4.031 1.00 54.41 138 PHE A O 1
ATOM 1064 N N . PHE A 1 139 ? 18.003 -3.777 3.409 1.00 49.88 139 PHE A N 1
ATOM 1065 C CA . PHE A 1 139 ? 18.702 -4.724 2.552 1.00 49.88 139 PHE A CA 1
ATOM 1066 C C . PHE A 1 139 ? 20.103 -4.975 3.094 1.00 49.88 139 PHE A C 1
ATOM 1068 O O . PHE A 1 139 ? 20.864 -4.037 3.335 1.00 49.88 139 PHE A O 1
ATOM 1075 N N . GLN A 1 140 ? 20.437 -6.251 3.263 1.00 49.09 140 GLN A N 1
ATOM 1076 C CA . GLN A 1 140 ? 21.824 -6.689 3.271 1.00 49.09 140 GLN A CA 1
ATOM 1077 C C . GLN A 1 140 ? 22.193 -6.977 1.812 1.00 49.09 140 GLN A C 1
ATOM 1079 O O . GLN A 1 140 ? 21.422 -7.672 1.148 1.00 49.09 140 GLN A O 1
ATOM 1084 N N . PRO A 1 141 ? 23.291 -6.411 1.281 1.00 39.31 141 PRO A N 1
ATOM 1085 C CA . PRO A 1 141 ? 23.760 -6.799 -0.042 1.00 39.31 141 PRO A CA 1
ATOM 1086 C C . PRO A 1 141 ? 24.032 -8.307 -0.031 1.00 39.31 141 PRO A C 1
ATOM 1088 O O . PRO A 1 141 ? 24.639 -8.815 0.916 1.00 39.31 141 PRO A O 1
ATOM 1091 N N . GLU A 1 142 ? 23.531 -9.024 -1.039 1.00 54.66 142 GLU A N 1
ATOM 1092 C CA . GLU A 1 142 ? 23.896 -10.429 -1.219 1.00 54.66 142 GLU A CA 1
ATOM 1093 C C . GLU A 1 142 ? 25.416 -10.525 -1.434 1.00 54.66 142 GLU A C 1
ATOM 1095 O O . GLU A 1 142 ? 26.022 -9.646 -2.052 1.00 54.66 142 GLU A O 1
ATOM 1100 N N . SER A 1 143 ? 26.016 -11.538 -0.802 1.00 50.50 143 SER A N 1
ATOM 1101 C CA . SER A 1 143 ? 27.465 -11.783 -0.736 1.00 50.50 143 SER A CA 1
ATOM 1102 C C . SER A 1 143 ? 28.005 -12.387 -2.023 1.00 50.50 143 SER A C 1
ATOM 1104 O O . SER A 1 143 ? 27.304 -13.262 -2.577 1.00 50.50 143 SER A O 1
#

Nearest PDB structures (foldseek):
  7px0-assembly2_D  TM=9.137E-01  e=2.740E-07  Drosophila melanogaster
  1v97-assembly1_A  TM=9.017E-01  e=4.478E-07  Bos taurus
  7px0-assembly1_B  TM=9.124E-01  e=9.953E-07  Drosophila melanogaster
  7px0-assembly2_C  TM=9.107E-01  e=1.840E-06  Drosophila melanogaster
  3hrd-assembly1_C  TM=7.632E-01  e=1.956E-06  Eubacterium barkeri

Foldseek 3Di:
DFDFKDKDKDFDDPDPPDGDGCKIWIKMFTADPVQATQWIWTWMDNLAPDIDTLVVLRVQRGRDHLAPCSLVVCLVVQLVSSDRPPPGPRRVRNDDNVSSSVCSSVVSVQVCQQCVDRPDHGDDPDPPDDDDDPPDDPDDPDD

pLDDT: mean 82.4, std 16.21, range [39.31, 97.88]

Radius of gyration: 15.5 Å; Cα contacts (8 Å, |Δi|>4): 226; chains: 1; bounding box: 46×31×36 Å